Protein AF-A0A645EGC1-F1 (afdb_monomer)

Organism: NCBI:txid1076179

pLDDT: mean 84.1, std 17.59, range [30.56, 96.12]

Mean predicted aligned error: 7.76 Å

Foldseek 3Di:
DDPVVLVVVLVVLVVVCVVVVNDDDDPVCVLVVVLVVPWDFDPVDPDGDIDDPPPHPVVVVSVVSVVCSVCSVVSPDDPPPDPPPPDD

Solvent-accessible surface area (backbone atoms only — not comparable to full-atom values): 5735 Å² total; per-residue (Å²): 133,68,82,62,57,62,55,50,51,29,53,50,50,54,50,52,30,50,79,65,74,67,61,82,78,61,91,86,41,52,72,60,53,52,32,66,74,67,66,47,70,33,90,90,48,97,55,96,38,74,56,80,86,78,87,56,60,59,65,61,54,53,55,54,34,62,65,48,54,82,44,41,72,66,71,68,53,74,85,80,74,75,80,75,82,82,74,132

Nearest PDB structures (foldseek):
  3vr5-assembly1_G  TM=2.616E-01  e=2.340E+00  Enterococcus hirae

Structure (mmCIF, N/CA/C/O backbone):
data_AF-A0A645EGC1-F1
#
_entry.id   AF-A0A645EGC1-F1
#
loop_
_atom_site.group_PDB
_atom_site.id
_atom_site.type_symbol
_atom_site.label_atom_id
_atom_site.label_alt_id
_atom_site.label_comp_id
_atom_site.label_asym_id
_atom_site.label_entity_id
_atom_site.label_seq_id
_atom_site.pdbx_PDB_ins_code
_atom_site.Cartn_x
_atom_site.Cartn_y
_atom_site.Cartn_z
_atom_site.occupancy
_atom_site.B_iso_or_equiv
_atom_site.auth_seq_id
_atom_site.auth_comp_id
_atom_site.auth_asym_id
_atom_site.auth_atom_id
_atom_site.pdbx_PDB_model_num
ATOM 1 N N . MET A 1 1 ? 20.189 4.125 12.627 1.00 30.56 1 MET A N 1
ATOM 2 C CA . MET A 1 1 ? 18.730 4.041 12.407 1.00 30.56 1 MET A CA 1
ATOM 3 C C . MET A 1 1 ? 18.540 3.699 10.947 1.00 30.56 1 MET A C 1
ATOM 5 O O . MET A 1 1 ? 19.006 4.455 10.105 1.00 30.56 1 MET A O 1
ATOM 9 N N . ALA A 1 2 ? 18.037 2.500 10.663 1.00 33.50 2 ALA A N 1
ATOM 10 C CA . ALA A 1 2 ? 17.961 1.963 9.311 1.00 33.50 2 ALA A CA 1
ATOM 11 C C . ALA A 1 2 ? 16.882 2.715 8.524 1.00 33.50 2 ALA A C 1
ATOM 13 O O . ALA A 1 2 ? 15.711 2.652 8.879 1.00 33.50 2 ALA A O 1
ATOM 14 N N . ALA A 1 3 ? 17.264 3.418 7.459 1.00 45.12 3 ALA A N 1
ATOM 15 C CA . ALA A 1 3 ? 16.324 4.121 6.583 1.00 45.12 3 ALA A CA 1
ATOM 16 C C . ALA A 1 3 ? 15.265 3.185 5.948 1.00 45.12 3 ALA A C 1
ATOM 18 O O . ALA A 1 3 ? 14.233 3.659 5.487 1.00 45.12 3 ALA A O 1
ATOM 19 N N . ASN A 1 4 ? 15.493 1.866 5.982 1.00 52.75 4 ASN A N 1
ATOM 20 C CA . ASN A 1 4 ? 14.592 0.843 5.446 1.00 52.75 4 ASN A CA 1
ATOM 21 C C . ASN A 1 4 ? 13.444 0.451 6.388 1.00 52.75 4 ASN A C 1
ATOM 23 O O . ASN A 1 4 ? 12.443 -0.086 5.916 1.00 52.75 4 ASN A O 1
ATOM 27 N N . SER A 1 5 ? 13.548 0.696 7.704 1.00 60.19 5 SER A N 1
ATOM 28 C CA . SER A 1 5 ? 12.487 0.265 8.625 1.00 60.19 5 SER A CA 1
ATOM 29 C C . SER A 1 5 ? 11.188 1.034 8.376 1.00 60.19 5 SER A C 1
ATOM 31 O O . SER A 1 5 ? 10.131 0.421 8.300 1.00 60.19 5 SER A O 1
ATOM 33 N N . SER A 1 6 ? 11.269 2.345 8.112 1.00 77.50 6 SER A N 1
ATOM 34 C CA . SER A 1 6 ? 10.084 3.178 7.867 1.00 77.50 6 SER A CA 1
ATOM 35 C C . SER A 1 6 ? 9.334 2.803 6.586 1.00 77.50 6 SER A C 1
ATOM 37 O O . SER A 1 6 ? 8.108 2.797 6.587 1.00 77.50 6 SER A O 1
ATOM 39 N N . ALA A 1 7 ? 10.036 2.450 5.504 1.00 87.12 7 ALA A N 1
ATOM 40 C CA . ALA A 1 7 ? 9.392 2.035 4.259 1.00 87.12 7 ALA A CA 1
ATOM 41 C C . ALA A 1 7 ? 8.613 0.728 4.441 1.00 87.12 7 ALA A C 1
ATOM 43 O O . ALA A 1 7 ? 7.428 0.669 4.119 1.00 87.12 7 ALA A O 1
ATOM 44 N N . ASN A 1 8 ? 9.242 -0.287 5.033 1.00 91.62 8 ASN A N 1
ATOM 45 C CA . ASN A 1 8 ? 8.588 -1.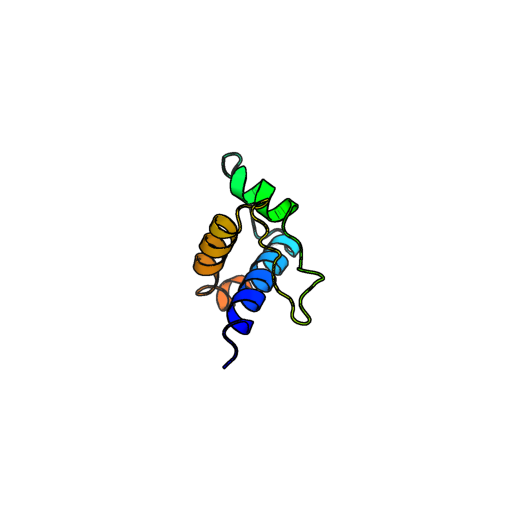571 5.274 1.00 91.62 8 ASN A CA 1
ATOM 46 C C . ASN A 1 8 ? 7.406 -1.454 6.239 1.00 91.62 8 ASN A C 1
ATOM 48 O O . ASN A 1 8 ? 6.400 -2.135 6.051 1.00 91.62 8 ASN A O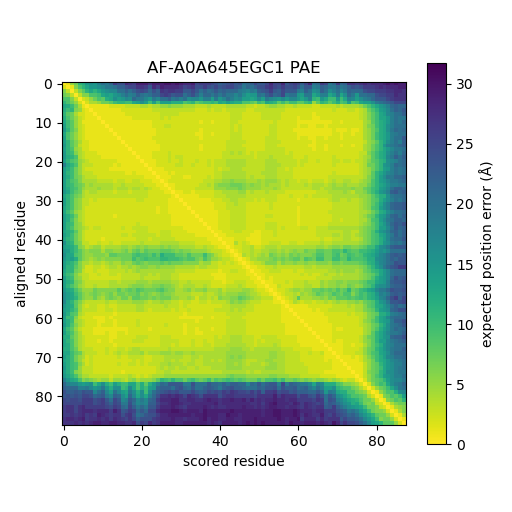 1
ATOM 52 N N . ASP A 1 9 ? 7.489 -0.571 7.233 1.00 92.06 9 ASP A N 1
ATOM 53 C CA . ASP A 1 9 ? 6.384 -0.324 8.158 1.00 92.06 9 ASP A CA 1
ATOM 54 C C . ASP A 1 9 ? 5.167 0.276 7.441 1.00 92.06 9 ASP A C 1
ATOM 56 O O . ASP A 1 9 ? 4.037 -0.147 7.694 1.00 92.06 9 ASP A O 1
ATOM 60 N N . ARG A 1 10 ? 5.375 1.179 6.472 1.00 94.25 10 ARG A N 1
ATOM 61 C CA . ARG A 1 10 ? 4.276 1.691 5.640 1.00 94.25 10 ARG A C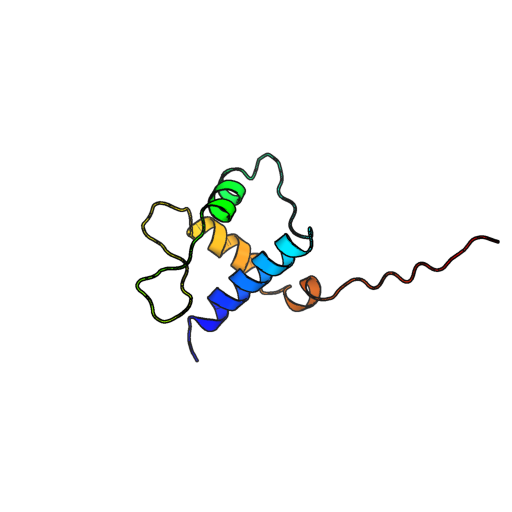A 1
ATOM 62 C C . ARG A 1 10 ? 3.668 0.623 4.734 1.00 94.25 10 ARG A C 1
ATOM 64 O O . ARG A 1 10 ? 2.447 0.528 4.655 1.00 94.25 10 ARG A O 1
ATOM 71 N N . ILE A 1 11 ? 4.496 -0.209 4.099 1.00 95.31 11 ILE A N 1
ATOM 72 C CA . ILE A 1 11 ? 4.013 -1.322 3.265 1.00 95.31 11 ILE A CA 1
ATOM 73 C C . ILE A 1 11 ? 3.162 -2.280 4.109 1.00 95.31 11 ILE A C 1
ATOM 75 O O . ILE A 1 11 ? 2.085 -2.707 3.691 1.00 95.31 11 ILE A O 1
ATOM 79 N N . ARG A 1 12 ? 3.613 -2.590 5.330 1.00 94.12 12 ARG A N 1
ATOM 80 C CA . ARG A 1 12 ? 2.877 -3.440 6.277 1.00 94.12 12 ARG A CA 1
ATOM 81 C C . ARG A 1 12 ? 1.564 -2.803 6.722 1.00 94.12 12 ARG A C 1
ATOM 83 O O . ARG A 1 12 ? 0.570 -3.515 6.804 1.00 94.12 12 ARG A O 1
ATOM 90 N N . LEU A 1 13 ? 1.530 -1.488 6.946 1.00 95.19 13 LEU A N 1
ATOM 91 C CA . LEU A 1 13 ? 0.287 -0.769 7.230 1.00 95.19 13 LEU A CA 1
ATOM 92 C C . LEU A 1 13 ? -0.709 -0.896 6.069 1.00 95.19 13 LEU A C 1
ATOM 94 O O . LEU A 1 13 ? -1.855 -1.273 6.299 1.00 95.19 13 LEU A O 1
ATOM 98 N N . THR A 1 14 ? -0.276 -0.648 4.830 1.00 96.12 14 THR A N 1
ATOM 99 C CA . THR A 1 14 ? -1.122 -0.825 3.637 1.00 96.12 14 THR A CA 1
ATOM 100 C C . THR A 1 14 ? -1.650 -2.255 3.539 1.00 96.12 14 THR A C 1
ATOM 102 O O . THR A 1 14 ? -2.851 -2.455 3.372 1.00 96.12 14 THR A O 1
ATOM 105 N N . LYS A 1 15 ? -0.779 -3.256 3.728 1.00 95.62 15 LYS A N 1
ATOM 106 C CA . LYS A 1 15 ? -1.155 -4.677 3.744 1.00 95.62 15 LYS A CA 1
ATOM 107 C C . LYS A 1 15 ? -2.222 -4.973 4.799 1.00 95.62 15 LYS A C 1
ATOM 109 O O . LYS A 1 15 ? -3.229 -5.589 4.475 1.00 95.62 15 LYS A O 1
ATOM 114 N N . MET A 1 16 ? -2.044 -4.486 6.027 1.00 94.75 16 MET A N 1
ATOM 115 C CA . MET A 1 16 ? -3.028 -4.654 7.101 1.00 94.75 16 MET A CA 1
ATOM 116 C C . MET A 1 16 ? -4.378 -4.017 6.766 1.00 94.75 16 MET A C 1
ATOM 118 O O . MET A 1 16 ? -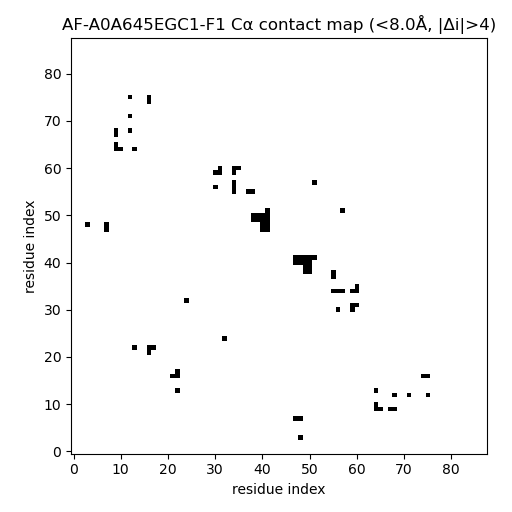5.416 -4.574 7.110 1.00 94.75 16 MET A O 1
ATOM 122 N N . LEU A 1 17 ? -4.385 -2.851 6.115 1.00 95.25 17 LEU A N 1
ATOM 123 C CA . LEU A 1 17 ? -5.626 -2.187 5.714 1.00 95.25 17 LEU A CA 1
ATOM 124 C C . LEU A 1 17 ? -6.366 -2.964 4.625 1.00 95.25 17 LEU A C 1
ATOM 126 O O . LEU A 1 17 ? -7.589 -3.053 4.688 1.00 95.25 17 LEU A O 1
ATOM 130 N N . ILE A 1 18 ? -5.642 -3.550 3.670 1.00 95.31 18 ILE A N 1
ATOM 131 C CA . ILE A 1 18 ? -6.220 -4.425 2.642 1.00 95.31 18 ILE A CA 1
ATOM 132 C C . ILE A 1 18 ? -6.782 -5.700 3.283 1.00 95.31 18 ILE A C 1
ATOM 134 O O . ILE A 1 18 ? -7.929 -6.046 3.035 1.00 95.31 18 ILE A O 1
ATOM 138 N N . GLU A 1 19 ? -6.022 -6.361 4.162 1.00 94.75 19 GLU A N 1
ATOM 139 C CA . GLU A 1 19 ? -6.451 -7.589 4.8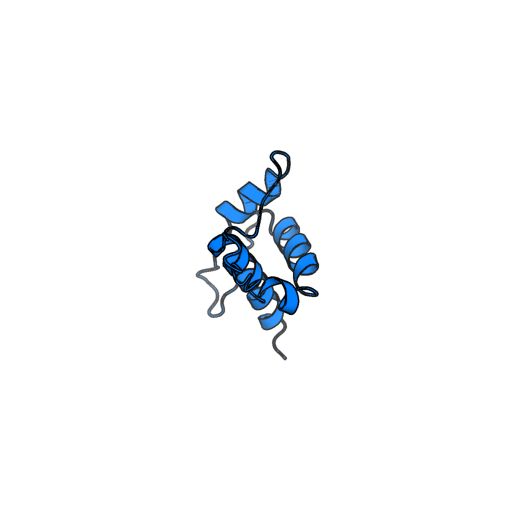60 1.00 94.75 19 GLU A CA 1
ATOM 140 C C . GLU A 1 19 ? -7.694 -7.395 5.744 1.00 94.75 19 GLU A C 1
ATOM 142 O O . GLU A 1 19 ? -8.371 -8.364 6.078 1.00 94.75 19 GLU A O 1
ATOM 147 N N . GLN A 1 20 ? -7.979 -6.157 6.150 1.00 94.56 20 GLN A N 1
ATOM 148 C CA . GLN A 1 20 ? -9.126 -5.794 6.985 1.00 94.56 20 GLN A CA 1
ATOM 149 C C . GLN A 1 20 ? -10.285 -5.175 6.191 1.00 94.56 20 GLN A C 1
ATOM 151 O O . GLN A 1 20 ? -11.197 -4.631 6.813 1.00 94.56 20 GLN A O 1
ATOM 156 N N . ASP A 1 21 ? -10.232 -5.179 4.854 1.00 93.44 21 ASP A N 1
ATOM 157 C CA . ASP A 1 21 ? -11.199 -4.494 3.980 1.00 93.44 21 ASP A CA 1
ATOM 158 C C . ASP A 1 21 ? -11.375 -2.994 4.318 1.00 93.44 21 ASP A C 1
ATOM 160 O O . ASP A 1 21 ? -12.435 -2.396 4.128 1.00 93.44 21 ASP A O 1
ATOM 164 N N . LYS A 1 22 ? -10.320 -2.357 4.845 1.00 93.62 22 LYS A N 1
ATOM 165 C CA . LYS A 1 22 ? -10.299 -0.936 5.241 1.00 93.62 22 LYS A CA 1
ATOM 166 C C . LYS A 1 22 ? -9.709 -0.012 4.178 1.00 93.62 22 LYS A C 1
ATOM 168 O O . LYS A 1 22 ? -9.826 1.206 4.315 1.00 93.62 22 LYS A O 1
ATOM 173 N N . LEU A 1 23 ? -9.060 -0.557 3.150 1.00 94.38 23 LEU A N 1
ATOM 174 C CA . LEU A 1 23 ? -8.580 0.209 2.001 1.00 94.38 23 LEU A CA 1
ATOM 175 C C . LEU A 1 23 ? -9.531 0.016 0.819 1.00 94.38 23 LEU A C 1
ATOM 177 O O . LEU A 1 23 ? -9.516 -1.027 0.173 1.00 94.38 23 LEU A O 1
ATOM 181 N N . LEU A 1 24 ? -10.338 1.037 0.536 1.00 94.94 24 LEU A N 1
ATOM 182 C CA . LEU A 1 24 ? -11.242 1.068 -0.612 1.00 94.94 24 LEU A CA 1
ATOM 183 C C . LEU A 1 24 ? -10.674 2.003 -1.678 1.00 94.94 24 LEU A C 1
ATOM 185 O O . LEU A 1 24 ? -10.282 3.131 -1.373 1.00 94.94 24 LEU A O 1
ATOM 189 N N . LEU A 1 25 ? -10.643 1.532 -2.921 1.00 95.25 25 LEU A N 1
ATOM 190 C CA . LEU A 1 25 ? -10.212 2.311 -4.078 1.00 95.25 25 LEU A CA 1
ATOM 191 C C . LEU A 1 25 ? -11.431 2.746 -4.890 1.00 95.25 25 LEU A C 1
ATOM 193 O O . LEU A 1 25 ? -12.413 2.013 -4.982 1.00 95.25 25 LEU A O 1
ATOM 197 N N . SER A 1 26 ? -11.364 3.942 -5.472 1.00 95.44 26 SER A N 1
ATOM 198 C CA . SER A 1 26 ? -12.351 4.366 -6.469 1.00 95.44 26 SER A CA 1
ATOM 199 C C . SER A 1 26 ? -12.077 3.694 -7.814 1.00 95.44 26 SER A C 1
ATOM 201 O O . SER A 1 26 ? -10.929 3.347 -8.092 1.00 95.44 26 SER A O 1
ATOM 203 N N . ASP A 1 27 ? -13.089 3.599 -8.675 1.00 94.25 27 ASP A N 1
ATOM 204 C CA . ASP A 1 27 ? -12.949 3.010 -10.018 1.00 94.25 27 ASP A CA 1
ATOM 205 C C . ASP A 1 27 ? -11.900 3.735 -10.889 1.00 94.25 27 ASP A C 1
ATOM 207 O O . ASP A 1 27 ? -11.275 3.134 -11.759 1.00 94.25 27 ASP A O 1
ATOM 211 N N . GLU A 1 28 ? -11.641 5.015 -10.610 1.00 95.50 28 GLU A N 1
ATOM 212 C CA . GLU A 1 28 ? -10.636 5.835 -11.299 1.00 95.50 28 GLU A CA 1
ATOM 213 C C . GLU A 1 28 ? -9.195 5.548 -10.824 1.00 95.50 28 GLU A C 1
ATOM 215 O O . GLU A 1 28 ? -8.224 6.002 -11.427 1.00 95.50 28 GLU A O 1
ATOM 220 N N . SER A 1 29 ? -9.009 4.793 -9.734 1.00 94.69 29 SER A N 1
ATOM 221 C CA . SER A 1 29 ? -7.698 4.511 -9.125 1.00 94.69 29 SER A CA 1
ATOM 222 C C . SER A 1 29 ? -6.971 3.331 -9.787 1.00 94.69 29 SER A C 1
ATOM 224 O O . SER A 1 29 ? -6.362 2.507 -9.102 1.00 94.69 29 SER A O 1
ATOM 226 N N . ILE A 1 30 ? -7.009 3.264 -11.121 1.00 94.25 30 ILE A N 1
ATOM 227 C CA . ILE A 1 30 ? -6.503 2.139 -11.926 1.00 94.25 30 ILE A CA 1
ATOM 228 C C . ILE A 1 30 ? -5.014 1.900 -11.660 1.00 94.25 30 ILE A C 1
ATOM 230 O O . ILE A 1 30 ? -4.632 0.806 -11.258 1.00 94.25 30 ILE A O 1
ATOM 234 N N . THR A 1 31 ? -4.180 2.939 -11.778 1.00 93.19 31 THR A N 1
ATOM 235 C CA . THR A 1 31 ? -2.724 2.834 -11.571 1.00 93.19 31 THR A CA 1
ATOM 236 C C . THR A 1 31 ? -2.370 2.327 -10.175 1.00 93.19 31 THR A C 1
ATOM 238 O O . THR A 1 31 ? -1.461 1.513 -10.013 1.00 93.19 31 THR A O 1
ATOM 241 N N . MET A 1 32 ? -3.103 2.779 -9.154 1.00 94.44 32 MET A N 1
ATOM 242 C CA . MET A 1 32 ? -2.882 2.342 -7.778 1.00 94.44 32 MET A CA 1
ATOM 243 C C . MET A 1 32 ? -3.304 0.884 -7.587 1.00 94.44 32 MET A C 1
ATOM 245 O O . MET A 1 32 ? -2.568 0.120 -6.968 1.00 94.44 32 MET A O 1
ATOM 249 N N . SER A 1 33 ? -4.454 0.493 -8.144 1.00 94.94 33 SER A N 1
ATOM 250 C CA . SER A 1 33 ? -4.932 -0.889 -8.109 1.00 94.94 33 SER A CA 1
ATOM 251 C C . SER A 1 33 ? -3.946 -1.836 -8.791 1.00 94.94 33 SER A C 1
ATOM 253 O O . SER A 1 33 ? -3.553 -2.838 -8.202 1.00 94.94 33 SER A O 1
ATOM 255 N N . GLU A 1 34 ? -3.504 -1.508 -10.006 1.00 94.56 34 GLU A N 1
ATOM 256 C CA . GLU A 1 34 ? -2.536 -2.314 -10.753 1.00 94.56 34 GLU A CA 1
ATOM 257 C C . GLU A 1 34 ? -1.215 -2.437 -9.991 1.00 94.56 34 GLU A C 1
ATOM 259 O O . GLU A 1 34 ? -0.717 -3.546 -9.809 1.00 94.56 34 GLU A O 1
ATOM 264 N N . SER A 1 35 ? -0.695 -1.323 -9.467 1.00 94.19 35 SER A N 1
ATOM 265 C CA . SER A 1 35 ? 0.562 -1.312 -8.712 1.00 94.19 35 SER A CA 1
ATOM 266 C C . SER A 1 35 ? 0.479 -2.126 -7.419 1.00 94.19 35 SER A C 1
ATOM 268 O O . SER A 1 35 ? 1.440 -2.799 -7.055 1.00 94.19 35 SER A O 1
ATOM 270 N N . LEU A 1 36 ? -0.662 -2.107 -6.720 1.00 94.62 36 LEU A N 1
ATOM 271 C CA . LEU A 1 36 ? -0.878 -2.943 -5.534 1.00 94.62 36 LEU A CA 1
ATOM 272 C C . LEU A 1 36 ? -0.930 -4.435 -5.885 1.00 94.62 36 LEU A C 1
ATOM 274 O O . LEU A 1 36 ? -0.413 -5.250 -5.123 1.00 94.62 36 LEU A O 1
ATOM 278 N N . CYS A 1 37 ? -1.522 -4.796 -7.026 1.00 93.69 37 CYS A N 1
ATOM 279 C CA . CYS A 1 37 ? -1.621 -6.185 -7.476 1.00 93.69 37 CYS A CA 1
ATOM 280 C C . CYS A 1 37 ? -0.294 -6.759 -7.989 1.00 93.69 37 CYS A C 1
ATOM 282 O O . CYS A 1 37 ? -0.098 -7.972 -7.924 1.00 93.69 37 CYS A O 1
ATOM 284 N N . THR A 1 38 ? 0.601 -5.921 -8.512 1.00 93.25 38 THR A N 1
ATOM 285 C CA . THR A 1 38 ? 1.880 -6.357 -9.094 1.00 93.25 38 THR A CA 1
ATOM 286 C C . THR A 1 38 ? 3.071 -6.202 -8.152 1.00 93.25 38 THR A C 1
ATOM 288 O O . THR A 1 38 ? 4.121 -6.780 -8.422 1.00 93.25 38 THR A O 1
ATOM 291 N N . ALA A 1 39 ? 2.936 -5.466 -7.044 1.00 93.94 39 ALA A N 1
ATOM 292 C CA . ALA A 1 39 ? 4.016 -5.245 -6.084 1.00 93.94 39 ALA A CA 1
ATOM 293 C C . ALA A 1 39 ? 4.570 -6.557 -5.497 1.00 93.94 39 ALA A C 1
ATOM 295 O O . ALA A 1 39 ? 3.861 -7.310 -4.830 1.00 93.94 39 ALA A O 1
ATOM 296 N N . VAL A 1 40 ? 5.877 -6.777 -5.668 1.00 93.56 40 VAL A N 1
ATOM 297 C CA . VAL A 1 40 ? 6.604 -7.946 -5.146 1.00 93.56 40 VAL A CA 1
ATOM 298 C C . VAL A 1 40 ? 7.853 -7.544 -4.362 1.00 93.56 40 VAL A C 1
ATOM 300 O O . VAL A 1 40 ? 8.368 -6.428 -4.488 1.00 93.56 40 VAL A O 1
ATOM 303 N N . TRP A 1 41 ? 8.345 -8.459 -3.529 1.00 93.44 41 TRP A N 1
ATOM 304 C CA . TRP A 1 41 ? 9.627 -8.315 -2.842 1.00 93.44 41 TRP A CA 1
ATOM 305 C C . TRP A 1 41 ? 10.789 -8.659 -3.776 1.00 93.44 41 TRP A C 1
ATOM 307 O O . TRP A 1 41 ? 10.648 -9.434 -4.716 1.00 93.44 41 TRP A O 1
ATOM 317 N N . SER A 1 42 ? 11.946 -8.056 -3.523 1.00 92.38 42 SER A N 1
ATOM 318 C CA . SER A 1 42 ? 13.171 -8.326 -4.265 1.00 92.38 42 SER A CA 1
ATOM 319 C C . SER A 1 42 ? 13.868 -9.577 -3.726 1.00 92.38 42 SER A C 1
ATOM 321 O O . SER A 1 42 ? 14.372 -9.564 -2.607 1.00 92.38 42 SER A O 1
ATOM 323 N N . ASP A 1 43 ? 13.985 -10.615 -4.554 1.00 91.94 43 ASP A N 1
ATOM 324 C CA . ASP A 1 43 ? 14.675 -11.868 -4.194 1.00 91.94 43 ASP A CA 1
ATOM 325 C C . ASP A 1 43 ? 16.208 -11.733 -4.117 1.00 91.94 43 ASP A C 1
ATOM 327 O O . ASP A 1 43 ? 16.907 -12.632 -3.651 1.00 91.94 43 ASP A O 1
ATOM 331 N N . THR A 1 44 ? 16.763 -10.618 -4.599 1.00 89.19 44 THR A N 1
ATOM 332 C CA . THR A 1 44 ? 18.214 -10.370 -4.618 1.00 89.19 44 THR A CA 1
ATOM 333 C C . THR A 1 44 ? 18.718 -9.675 -3.357 1.00 89.19 44 THR A C 1
ATOM 335 O O . THR A 1 44 ? 19.930 -9.570 -3.155 1.00 89.19 44 THR A O 1
ATOM 338 N N . LYS A 1 45 ? 17.809 -9.189 -2.505 1.00 85.19 45 LYS A N 1
ATOM 339 C CA . LYS A 1 45 ? 18.129 -8.471 -1.272 1.00 85.19 45 LYS A CA 1
ATOM 340 C C . LYS A 1 45 ? 17.854 -9.362 -0.065 1.00 85.19 45 LYS A C 1
ATOM 342 O O . LYS A 1 45 ? 16.847 -10.050 0.002 1.00 85.19 45 LYS A O 1
ATOM 347 N N . THR A 1 46 ? 18.757 -9.329 0.912 1.00 83.69 46 THR A N 1
ATOM 348 C CA . THR A 1 46 ? 18.600 -10.057 2.184 1.00 83.69 46 THR A CA 1
ATOM 349 C C . THR A 1 46 ? 17.569 -9.426 3.117 1.00 83.69 46 THR A C 1
ATOM 351 O O . THR A 1 46 ? 17.108 -10.081 4.045 1.00 83.69 46 THR A O 1
ATOM 354 N N . GLU A 1 47 ? 17.240 -8.153 2.903 1.00 86.19 47 GLU A N 1
ATOM 355 C CA . GLU A 1 47 ? 16.202 -7.435 3.640 1.00 86.19 47 GLU A CA 1
ATOM 356 C C . GLU A 1 47 ? 14.961 -7.278 2.765 1.00 86.19 47 GLU A C 1
ATOM 358 O O . GLU A 1 47 ? 15.094 -6.990 1.572 1.00 86.19 47 GLU A O 1
ATOM 363 N N . ASP A 1 48 ? 13.775 -7.364 3.380 1.00 88.69 48 ASP A N 1
ATOM 364 C CA . ASP A 1 48 ? 12.499 -7.026 2.742 1.00 88.69 48 ASP A CA 1
ATOM 365 C C . ASP A 1 48 ? 12.626 -5.663 2.055 1.00 88.69 48 ASP A C 1
ATOM 367 O O . ASP A 1 48 ? 12.748 -4.623 2.701 1.00 88.69 48 ASP A O 1
ATOM 371 N N . THR A 1 49 ? 12.661 -5.666 0.729 1.00 90.62 49 THR A N 1
ATOM 372 C CA . THR A 1 49 ? 12.699 -4.452 -0.082 1.00 90.62 49 THR A CA 1
ATOM 373 C C . THR A 1 49 ? 11.829 -4.685 -1.297 1.00 90.62 49 THR A C 1
ATOM 375 O O . THR A 1 49 ? 12.022 -5.676 -2.002 1.00 90.62 49 THR A O 1
ATOM 378 N N . ARG A 1 50 ? 10.864 -3.796 -1.540 1.00 92.00 50 ARG A N 1
ATOM 379 C CA . ARG A 1 50 ? 10.019 -3.855 -2.737 1.00 92.00 50 ARG A CA 1
ATOM 380 C C . ARG A 1 50 ? 10.906 -3.838 -3.987 1.00 92.00 50 ARG A C 1
ATOM 382 O O . ARG A 1 50 ? 11.864 -3.062 -4.050 1.00 92.00 50 ARG A O 1
ATOM 389 N N . LEU A 1 51 ? 10.620 -4.719 -4.942 1.00 93.50 51 LEU A N 1
ATOM 390 C CA . LEU A 1 51 ? 11.295 -4.727 -6.233 1.00 93.50 51 LEU A CA 1
ATOM 391 C C . LEU A 1 51 ? 10.936 -3.445 -6.993 1.00 93.50 51 LEU A C 1
ATOM 393 O O . LEU A 1 51 ? 9.764 -3.102 -7.116 1.00 93.50 51 LEU A O 1
ATOM 397 N N . ASP A 1 52 ? 11.960 -2.755 -7.484 1.00 90.56 52 ASP A N 1
ATOM 398 C CA . ASP A 1 52 ? 11.832 -1.584 -8.348 1.00 90.56 52 ASP A CA 1
ATOM 399 C C . ASP A 1 52 ? 12.747 -1.796 -9.558 1.00 90.56 52 ASP A C 1
ATOM 401 O O . ASP A 1 52 ? 13.943 -1.501 -9.526 1.00 90.56 52 ASP A O 1
ATOM 405 N N . ASP A 1 53 ? 12.196 -2.440 -10.582 1.00 89.50 53 ASP A N 1
ATOM 406 C CA . ASP A 1 53 ? 12.849 -2.737 -11.860 1.00 89.50 53 ASP A CA 1
ATOM 407 C C . ASP A 1 53 ? 12.258 -1.908 -13.017 1.00 89.50 53 ASP A C 1
ATOM 409 O O . ASP A 1 53 ? 12.552 -2.158 -14.187 1.00 89.50 53 ASP A O 1
ATOM 413 N N . GLY A 1 54 ? 11.427 -0.910 -12.689 1.00 84.31 54 GLY A N 1
ATOM 414 C CA . GLY A 1 54 ? 10.723 -0.062 -13.648 1.00 84.31 54 GLY A CA 1
ATOM 415 C C . GLY A 1 54 ? 9.468 -0.684 -14.270 1.00 84.31 54 GLY A C 1
ATOM 416 O O . GLY A 1 54 ? 8.842 -0.036 -15.107 1.00 84.31 54 GLY A O 1
ATOM 417 N N . THR A 1 55 ? 9.074 -1.903 -13.883 1.00 84.44 55 THR A N 1
ATOM 418 C CA . THR A 1 55 ? 7.837 -2.543 -14.376 1.00 84.44 55 THR A CA 1
ATOM 419 C C . THR A 1 55 ? 6.590 -2.163 -13.574 1.00 84.44 55 THR A C 1
ATOM 421 O O . THR A 1 55 ? 5.470 -2.412 -14.016 1.00 84.44 55 THR A O 1
ATOM 424 N N . ILE A 1 56 ? 6.778 -1.538 -12.410 1.00 85.69 56 ILE A N 1
ATOM 425 C CA . ILE A 1 56 ? 5.726 -1.166 -11.461 1.00 85.69 56 ILE A CA 1
ATOM 426 C C . ILE A 1 56 ? 5.893 0.309 -11.101 1.00 85.69 56 ILE A C 1
ATOM 428 O O . ILE A 1 56 ? 7.014 0.781 -10.906 1.00 85.69 56 ILE A O 1
ATOM 432 N N . ASP A 1 57 ? 4.785 1.037 -10.946 1.00 89.56 57 ASP A N 1
ATOM 433 C CA . ASP A 1 57 ? 4.811 2.411 -10.442 1.00 89.56 57 ASP A CA 1
ATOM 434 C C . ASP A 1 57 ? 4.960 2.444 -8.907 1.00 89.56 57 ASP A C 1
ATOM 436 O O . ASP A 1 57 ? 4.027 2.689 -8.134 1.00 89.56 57 ASP A O 1
ATOM 440 N N . VAL A 1 58 ? 6.191 2.195 -8.453 1.00 92.06 58 VAL A N 1
ATOM 441 C CA . VAL A 1 58 ? 6.588 2.281 -7.038 1.00 92.06 58 VAL A CA 1
ATOM 442 C C . VAL A 1 58 ? 6.416 3.705 -6.491 1.00 92.06 58 VAL A C 1
ATOM 444 O O . VAL A 1 58 ? 6.188 3.881 -5.291 1.00 92.06 58 VAL A O 1
ATOM 447 N N . GLY A 1 59 ? 6.473 4.724 -7.355 1.00 92.38 59 GLY A N 1
ATOM 448 C CA . GLY A 1 59 ? 6.266 6.122 -6.987 1.00 92.38 59 GLY A CA 1
ATOM 449 C C . GLY A 1 59 ? 4.867 6.365 -6.430 1.00 92.38 59 GLY A C 1
ATOM 450 O O . GLY A 1 59 ? 4.735 6.931 -5.341 1.00 92.38 59 GLY A O 1
ATOM 451 N N . THR A 1 60 ? 3.838 5.869 -7.123 1.00 93.69 60 THR A N 1
ATOM 452 C CA . THR A 1 60 ? 2.441 5.950 -6.666 1.00 93.69 60 THR A CA 1
ATOM 453 C C . THR A 1 60 ? 2.239 5.253 -5.321 1.00 93.69 60 THR A C 1
ATOM 455 O O . THR A 1 60 ? 1.652 5.840 -4.406 1.00 93.69 60 THR A O 1
ATOM 458 N N . LEU A 1 61 ? 2.777 4.039 -5.150 1.00 94.94 61 LEU A N 1
ATOM 459 C CA . LEU A 1 61 ? 2.669 3.306 -3.882 1.00 94.94 61 LEU A CA 1
ATOM 460 C C . LEU A 1 61 ? 3.350 4.054 -2.737 1.00 94.94 61 LEU A C 1
ATOM 462 O O . LEU A 1 61 ? 2.742 4.253 -1.686 1.00 94.94 61 LEU A O 1
ATOM 466 N N . ASN A 1 62 ? 4.578 4.525 -2.962 1.00 93.44 62 ASN A N 1
ATOM 467 C CA . ASN A 1 62 ? 5.338 5.263 -1.962 1.00 93.44 62 ASN A CA 1
ATOM 468 C C . ASN A 1 62 ? 4.631 6.561 -1.559 1.00 93.44 62 ASN A C 1
ATOM 470 O O . ASN A 1 62 ? 4.617 6.893 -0.375 1.00 93.44 62 ASN A O 1
ATOM 474 N N . ALA A 1 63 ? 4.042 7.287 -2.514 1.00 94.12 63 ALA A N 1
ATOM 475 C CA . ALA A 1 63 ? 3.316 8.528 -2.253 1.00 94.12 63 ALA A CA 1
ATOM 476 C C . ALA A 1 63 ? 2.056 8.292 -1.401 1.00 94.12 63 ALA A C 1
ATOM 478 O O . ALA A 1 63 ? 1.818 9.010 -0.422 1.00 94.12 63 ALA A O 1
ATOM 479 N N . PHE A 1 64 ? 1.274 7.261 -1.732 1.00 94.69 64 PHE A N 1
ATOM 480 C CA . PHE A 1 64 ? 0.111 6.865 -0.939 1.00 94.69 64 PHE A CA 1
ATOM 481 C C . PHE A 1 64 ? 0.513 6.445 0.480 1.00 94.69 64 PHE A C 1
ATO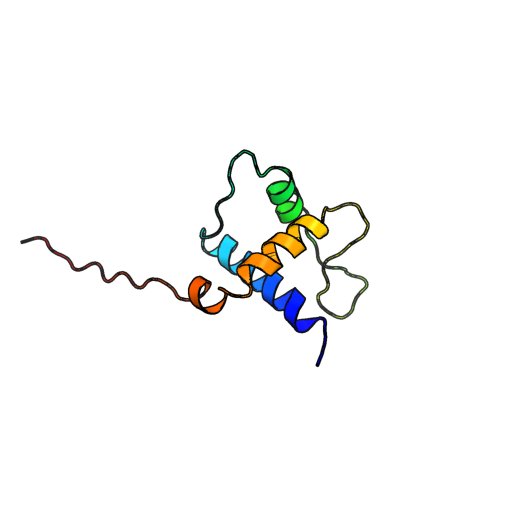M 483 O O . PHE A 1 64 ? -0.007 6.966 1.467 1.00 94.69 64 PHE A O 1
ATOM 490 N N . GLU A 1 65 ? 1.492 5.550 0.584 1.00 95.50 65 GLU A N 1
ATOM 491 C CA . GLU A 1 65 ? 2.025 5.038 1.844 1.00 95.50 65 GLU A CA 1
ATOM 492 C C . GLU A 1 65 ? 2.506 6.175 2.756 1.00 95.50 65 GLU A C 1
ATOM 494 O O . GLU A 1 65 ? 2.195 6.196 3.950 1.00 95.50 65 GLU A O 1
ATOM 499 N N . TYR A 1 66 ? 3.222 7.156 2.198 1.00 92.75 66 TYR A N 1
ATOM 500 C CA . TYR A 1 66 ? 3.665 8.346 2.930 1.00 92.75 66 TYR A CA 1
ATOM 501 C C . TYR A 1 66 ? 2.506 9.169 3.496 1.00 92.75 66 TYR A C 1
ATOM 503 O O . TYR A 1 66 ? 2.645 9.815 4.533 1.00 92.75 66 TYR A O 1
ATOM 511 N N . THR A 1 67 ? 1.358 9.165 2.823 1.00 92.88 67 THR A N 1
ATOM 512 C CA . THR A 1 67 ? 0.183 9.924 3.259 1.00 92.88 67 THR A CA 1
ATOM 513 C C . THR A 1 67 ? -0.451 9.292 4.497 1.00 92.88 67 THR A C 1
ATOM 515 O O . THR A 1 67 ? -0.848 10.005 5.419 1.00 92.88 67 THR A O 1
ATOM 518 N N . ILE A 1 68 ? -0.506 7.960 4.555 1.00 92.94 68 ILE A N 1
ATOM 519 C CA . ILE A 1 68 ? -1.170 7.233 5.647 1.00 92.94 68 ILE A CA 1
ATOM 520 C C . ILE A 1 68 ? -0.271 6.987 6.865 1.00 92.94 68 ILE A C 1
ATOM 522 O O . ILE A 1 68 ? -0.786 6.708 7.947 1.00 92.94 68 ILE A O 1
ATOM 526 N N . GLU A 1 69 ? 1.057 7.118 6.736 1.00 91.25 69 GLU A N 1
ATOM 527 C CA . GLU A 1 69 ? 2.000 6.794 7.822 1.00 91.25 69 GLU A CA 1
ATOM 528 C C . GLU A 1 69 ? 1.741 7.610 9.103 1.00 91.25 69 GLU A C 1
ATOM 530 O O . GLU A 1 69 ? 1.851 7.087 10.216 1.00 91.25 69 GLU A O 1
ATOM 535 N N . ARG A 1 70 ? 1.329 8.877 8.950 1.00 89.31 70 ARG A N 1
ATOM 536 C CA . ARG A 1 70 ? 1.043 9.798 10.065 1.00 89.31 70 ARG A CA 1
ATOM 537 C C . ARG A 1 70 ? -0.191 9.389 10.862 1.00 89.31 70 ARG A C 1
ATOM 539 O O . ARG A 1 70 ? -0.242 9.609 12.067 1.00 89.31 70 ARG A O 1
ATOM 546 N N . GLU A 1 71 ? -1.142 8.746 10.195 1.00 91.44 71 GLU A N 1
ATOM 547 C CA . GLU A 1 71 ? -2.398 8.278 10.778 1.00 91.44 71 GLU A CA 1
ATOM 548 C C . GLU A 1 71 ? -2.341 6.790 11.162 1.00 91.44 71 GLU A C 1
ATOM 550 O O . GLU A 1 71 ? -3.350 6.217 11.567 1.00 91.44 71 GLU A O 1
ATOM 555 N N . SER A 1 72 ? -1.169 6.151 11.071 1.00 90.50 72 SER A N 1
ATOM 556 C CA . SER A 1 72 ? -0.973 4.714 11.316 1.00 90.50 72 SER A CA 1
ATOM 557 C C . SER A 1 72 ? -1.590 4.224 12.630 1.00 90.50 72 SER A C 1
ATOM 559 O O . SER A 1 72 ? -2.321 3.236 12.638 1.00 90.50 72 SER A O 1
ATOM 561 N N . VAL A 1 73 ? -1.380 4.949 13.733 1.00 89.50 73 VAL A N 1
ATOM 562 C CA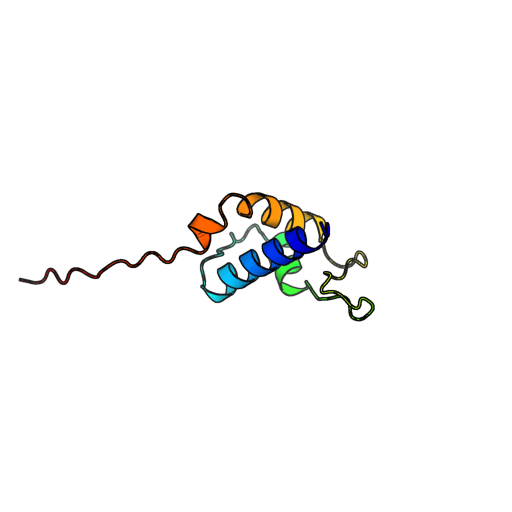 . VAL A 1 73 ? -1.943 4.612 15.054 1.00 89.50 73 VAL A CA 1
ATOM 563 C C . VAL A 1 73 ? -3.474 4.593 15.023 1.00 89.50 73 VAL A C 1
ATOM 565 O O . VAL A 1 73 ? -4.096 3.667 15.544 1.00 89.50 73 VAL A O 1
ATOM 568 N N . ARG A 1 74 ? -4.087 5.594 14.381 1.00 91.31 74 ARG A N 1
ATOM 569 C CA . ARG A 1 74 ? -5.545 5.701 14.237 1.00 91.31 74 ARG A CA 1
ATOM 570 C C . ARG A 1 74 ? -6.096 4.600 13.333 1.00 91.31 74 ARG A C 1
ATOM 572 O O . ARG A 1 74 ? -7.148 4.046 13.625 1.00 91.31 74 ARG A O 1
ATOM 579 N N . LEU A 1 75 ? -5.395 4.295 12.245 1.00 90.94 75 LEU A N 1
ATOM 580 C CA . LEU A 1 75 ? -5.804 3.321 11.233 1.00 90.94 75 LEU A CA 1
ATOM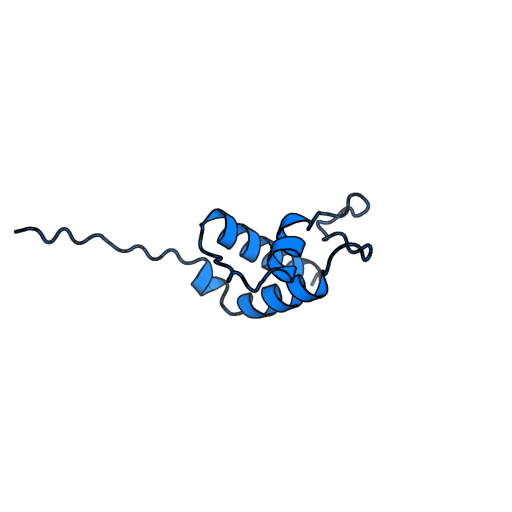 581 C C . LEU A 1 75 ? -5.748 1.870 11.745 1.00 90.94 75 LEU A C 1
ATOM 583 O O . LEU A 1 75 ? -6.598 1.048 11.389 1.00 90.94 75 LEU A O 1
ATOM 587 N N . ILE A 1 76 ? -4.779 1.567 12.614 1.00 88.69 76 ILE A N 1
ATOM 588 C CA . ILE A 1 76 ? -4.633 0.253 13.257 1.00 88.69 76 ILE A CA 1
ATOM 589 C C . ILE A 1 76 ? -5.674 0.053 14.363 1.00 88.69 76 ILE A C 1
ATOM 591 O O . ILE A 1 76 ? -6.147 -1.068 14.558 1.00 88.69 76 ILE A O 1
ATOM 595 N N . ALA A 1 77 ? -6.056 1.115 15.077 1.00 85.38 77 ALA A N 1
ATOM 596 C CA . ALA A 1 77 ? -7.068 1.025 16.120 1.00 85.38 77 ALA A CA 1
ATOM 597 C C . ALA A 1 77 ? -8.397 0.501 15.536 1.00 85.38 77 ALA A C 1
ATOM 599 O O . ALA A 1 77 ? -9.004 1.102 14.651 1.00 85.38 77 ALA A O 1
ATOM 600 N N . SER A 1 78 ? -8.857 -0.658 16.010 1.00 66.88 78 SER A N 1
ATOM 601 C CA . SER A 1 78 ? -10.168 -1.196 15.653 1.00 66.88 78 SER A CA 1
ATOM 602 C C . SER A 1 78 ? -11.260 -0.391 16.356 1.00 66.88 78 SER A C 1
ATOM 604 O O . SER A 1 78 ? -11.233 -0.273 17.583 1.00 66.88 78 SER A O 1
ATOM 606 N N . GLU A 1 79 ? -12.251 0.117 15.618 1.00 60.66 79 GLU A N 1
ATOM 607 C CA . GLU A 1 79 ? -13.476 0.614 16.244 1.00 60.66 79 GLU A CA 1
ATOM 608 C C . GLU A 1 79 ? -14.232 -0.568 16.863 1.00 60.66 79 GLU A C 1
ATOM 610 O O . GLU A 1 79 ? -14.988 -1.271 16.196 1.00 60.66 79 GLU A O 1
ATOM 615 N N . SER A 1 80 ? -14.039 -0.798 18.160 1.00 49.78 80 SER A N 1
ATOM 616 C CA . SER A 1 80 ? -14.911 -1.661 18.954 1.00 49.78 80 SER A CA 1
ATOM 617 C C . SER A 1 80 ? -16.259 -0.962 19.133 1.00 49.78 80 SER A C 1
ATOM 619 O O . SER A 1 80 ? -16.548 -0.422 20.203 1.00 49.78 80 SER A O 1
ATOM 621 N N . LYS A 1 81 ? -17.101 -0.934 18.094 1.00 47.75 81 LYS A N 1
ATOM 622 C CA . LYS A 1 81 ? -18.518 -0.617 18.283 1.00 47.75 81 LYS A CA 1
ATOM 623 C C . LYS A 1 81 ? -19.121 -1.747 19.108 1.00 47.75 81 LYS A C 1
ATOM 625 O O . LYS A 1 81 ? -19.398 -2.828 18.603 1.00 47.75 81 LYS A O 1
ATOM 630 N N . LYS A 1 82 ? -19.296 -1.496 20.408 1.00 45.69 82 LYS A N 1
ATOM 631 C CA . LYS A 1 82 ? -20.252 -2.245 21.218 1.00 45.69 82 LYS A CA 1
ATOM 632 C C . LYS A 1 82 ? -21.605 -2.064 20.538 1.00 45.69 82 LYS A C 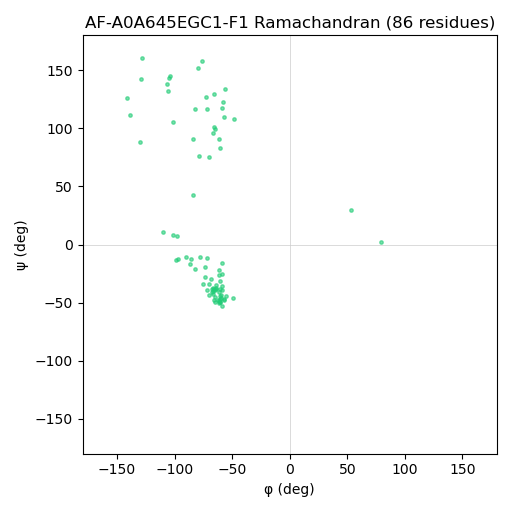1
ATOM 634 O O . LYS A 1 82 ? -22.143 -0.961 20.544 1.00 45.69 82 LYS A O 1
ATOM 639 N N . GLU A 1 83 ? -22.122 -3.125 19.935 1.00 43.66 83 GLU A N 1
ATOM 640 C CA . GLU A 1 83 ? -23.545 -3.234 19.641 1.00 43.66 83 GLU A CA 1
ATOM 641 C C . GLU A 1 83 ? -24.280 -3.184 20.983 1.00 43.66 83 GLU A C 1
ATOM 643 O O . GLU A 1 83 ? -24.456 -4.187 21.678 1.00 43.66 83 GLU A O 1
ATOM 648 N N . GLU A 1 84 ? -24.644 -1.976 21.405 1.00 46.56 84 GLU A N 1
ATOM 649 C CA . GLU A 1 84 ? -25.646 -1.778 22.432 1.00 46.56 84 GLU A CA 1
ATOM 650 C C . GLU A 1 84 ? -26.951 -2.297 21.836 1.00 46.56 84 GLU A C 1
ATOM 652 O O . GLU A 1 84 ? -27.574 -1.658 20.989 1.00 46.56 84 GLU A O 1
ATOM 657 N N . LYS A 1 85 ? -27.304 -3.530 22.215 1.00 47.75 85 LYS A N 1
ATOM 658 C CA . LYS A 1 85 ? -28.609 -4.128 21.949 1.00 47.75 85 LYS A CA 1
ATOM 659 C C . LYS A 1 85 ? -29.677 -3.268 22.620 1.00 47.75 85 LYS A C 1
ATOM 661 O O . LYS A 1 85 ? -30.137 -3.572 23.715 1.00 47.75 85 LYS A O 1
ATOM 666 N N . GLN A 1 86 ? -30.078 -2.203 21.946 1.00 50.66 86 GLN A N 1
ATOM 667 C CA . GLN A 1 86 ? -31.383 -1.602 22.117 1.00 50.66 86 GLN A CA 1
ATOM 668 C C . GLN A 1 86 ? -32.336 -2.398 21.232 1.00 50.66 86 GLN A C 1
ATOM 670 O O . GLN A 1 86 ? -32.502 -2.125 20.049 1.00 50.66 86 GLN A O 1
ATOM 675 N N . ASN A 1 87 ? -32.941 -3.429 21.812 1.00 42.91 87 ASN A N 1
ATOM 676 C CA . ASN A 1 87 ? -34.318 -3.717 21.462 1.00 42.91 87 ASN A CA 1
ATOM 677 C C . ASN A 1 87 ? -35.063 -4.089 22.740 1.00 42.91 87 ASN A C 1
ATOM 679 O O . ASN A 1 87 ? -34.740 -5.074 23.407 1.00 42.91 87 ASN A O 1
ATOM 683 N N . VAL A 1 88 ? -35.955 -3.163 23.073 1.00 48.53 88 VAL A N 1
ATOM 684 C CA . VAL A 1 88 ? -36.967 -3.169 24.128 1.00 48.53 88 VAL A CA 1
ATOM 685 C C . VAL A 1 88 ? -37.935 -4.329 23.924 1.00 48.53 88 VAL A C 1
ATOM 687 O O . VAL A 1 88 ? -38.202 -4.661 22.746 1.00 48.53 88 VAL A O 1
#

Sequence (88 aa):
MAANSSANDRIRLTKMLIEQDKLLLSDESITMSESLCTAVWSDTKTEDTRLDDGTIDVGTLNAFEYTIERESVRLIASESKKEEKQNV

Radius of gyration: 16.44 Å; Cα contacts (8 Å, |Δi|>4): 45; chains: 1; bounding box: 56×22×38 Å

Secondary structure (DSSP, 8-state):
--HHHHHHHHHHHHHHHHHTT-----TT-HHHHHHHHH--B-TT-SS--B--SSSS-HHHHHHHHHHHGGGHHHHHS-----------